Protein AF-A0A0F8XYL8-F1 (afdb_monomer_lite)

St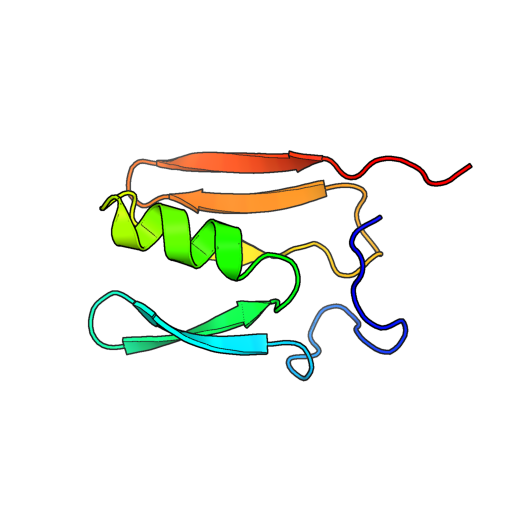ructure (mmCIF, N/CA/C/O backbone):
data_AF-A0A0F8XYL8-F1
#
_entry.id   AF-A0A0F8XYL8-F1
#
loop_
_atom_site.grou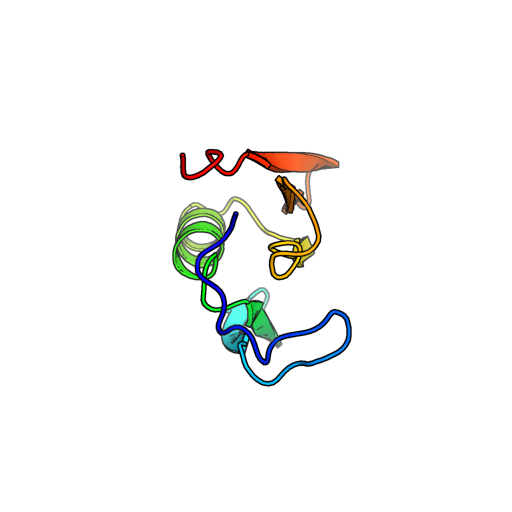p_PDB
_atom_site.id
_atom_site.type_symbol
_atom_site.label_atom_id
_atom_site.label_alt_id
_atom_site.label_comp_id
_atom_site.label_asym_id
_atom_site.label_entity_id
_atom_site.label_seq_id
_atom_site.pdbx_PDB_ins_code
_atom_site.Cartn_x
_atom_site.Cartn_y
_atom_site.Cartn_z
_atom_site.occupancy
_atom_site.B_iso_or_equiv
_atom_site.auth_seq_id
_atom_site.auth_comp_id
_atom_site.auth_asym_id
_atom_site.auth_atom_id
_atom_site.pdbx_PDB_model_num
ATOM 1 N N . MET A 1 1 ? 16.190 -2.607 -4.645 1.00 73.38 1 MET A N 1
ATOM 2 C CA . MET A 1 1 ? 14.927 -2.175 -5.303 1.00 73.38 1 MET A CA 1
ATOM 3 C C . MET A 1 1 ? 13.808 -3.120 -4.863 1.00 73.38 1 MET A C 1
ATOM 5 O O . MET A 1 1 ? 14.127 -4.072 -4.161 1.00 73.38 1 MET A O 1
ATOM 9 N N . CYS A 1 2 ? 12.529 -2.864 -5.173 1.00 79.12 2 CYS A N 1
ATOM 10 C CA . CYS A 1 2 ? 11.515 -3.917 -5.004 1.00 79.12 2 CYS A CA 1
ATOM 11 C C . CYS A 1 2 ? 11.725 -5.021 -6.060 1.00 79.12 2 CYS A C 1
ATOM 13 O O . CYS A 1 2 ? 12.469 -4.817 -7.010 1.00 79.12 2 CYS A O 1
ATOM 15 N N . ASP A 1 3 ? 11.064 -6.168 -5.932 1.00 78.06 3 ASP A N 1
ATOM 16 C CA . ASP A 1 3 ? 11.172 -7.259 -6.917 1.00 78.06 3 ASP A CA 1
ATOM 17 C C . ASP A 1 3 ? 10.006 -7.233 -7.924 1.00 78.06 3 ASP A C 1
ATOM 19 O O . ASP A 1 3 ? 9.491 -8.263 -8.355 1.00 78.06 3 ASP A O 1
ATOM 23 N N . CYS A 1 4 ? 9.533 -6.035 -8.292 1.00 85.00 4 CYS A N 1
ATOM 24 C CA . CYS A 1 4 ? 8.527 -5.897 -9.350 1.00 85.00 4 CYS A CA 1
ATOM 25 C C . CYS A 1 4 ? 9.102 -6.351 -10.698 1.00 85.00 4 CYS A C 1
ATOM 27 O O . CYS A 1 4 ? 10.270 -6.082 -10.992 1.00 85.00 4 CYS A O 1
ATOM 29 N N . SER A 1 5 ? 8.264 -6.946 -11.558 1.00 80.69 5 SER A N 1
ATOM 30 C CA . SER A 1 5 ? 8.642 -7.211 -12.953 1.00 80.69 5 SER A CA 1
ATOM 31 C C . SER A 1 5 ? 9.139 -5.926 -13.632 1.00 80.69 5 SER A C 1
ATOM 33 O O . SER A 1 5 ? 8.618 -4.836 -13.385 1.00 80.69 5 SER A O 1
ATOM 35 N N . LYS A 1 6 ? 10.156 -6.045 -14.495 1.00 71.38 6 LYS A N 1
ATOM 36 C CA . LYS A 1 6 ? 10.800 -4.904 -15.175 1.00 71.38 6 LYS A CA 1
ATOM 37 C C . LYS A 1 6 ? 9.842 -4.119 -16.077 1.00 71.38 6 LYS A C 1
ATOM 39 O O . LYS A 1 6 ? 10.105 -2.958 -16.365 1.00 71.38 6 LYS A O 1
ATOM 44 N N . GLU A 1 7 ? 8.745 -4.743 -16.496 1.00 74.06 7 GLU A N 1
ATOM 45 C CA . GLU A 1 7 ? 7.702 -4.137 -17.335 1.00 74.06 7 GLU A CA 1
ATOM 46 C C . GLU A 1 7 ? 6.713 -3.265 -16.542 1.00 74.06 7 GLU A C 1
ATOM 48 O O . GLU A 1 7 ? 5.812 -2.646 -17.115 1.00 74.06 7 GLU A O 1
ATOM 53 N N . VAL A 1 8 ? 6.840 -3.236 -15.213 1.00 77.44 8 VAL A N 1
ATOM 54 C CA . VAL A 1 8 ? 5.959 -2.462 -14.343 1.00 77.44 8 VAL A CA 1
ATOM 55 C C . VAL A 1 8 ? 6.516 -1.053 -14.210 1.00 77.44 8 VAL A C 1
ATOM 57 O O . VAL A 1 8 ? 7.568 -0.828 -13.612 1.00 77.44 8 VAL A O 1
ATOM 60 N N . GLU A 1 9 ? 5.783 -0.097 -14.766 1.00 80.38 9 GLU A N 1
ATOM 61 C CA . GLU A 1 9 ? 6.070 1.329 -14.652 1.00 80.38 9 GLU A CA 1
ATOM 62 C C . GLU A 1 9 ? 5.034 2.022 -13.767 1.00 80.38 9 GLU A C 1
ATOM 64 O O . GLU A 1 9 ? 3.936 1.511 -13.548 1.00 80.38 9 GLU A O 1
ATOM 69 N N . MET A 1 10 ? 5.362 3.211 -13.258 1.00 77.50 10 MET A N 1
ATOM 70 C CA . MET A 1 10 ? 4.369 4.030 -12.564 1.00 77.50 10 MET A CA 1
ATOM 71 C C . MET A 1 10 ? 3.181 4.331 -13.484 1.00 77.50 10 MET A C 1
ATOM 73 O O . MET A 1 10 ? 3.364 4.739 -14.627 1.00 77.50 10 MET A O 1
ATOM 77 N N . GLY A 1 11 ? 1.965 4.138 -12.968 1.00 78.56 11 GLY A N 1
ATOM 78 C CA 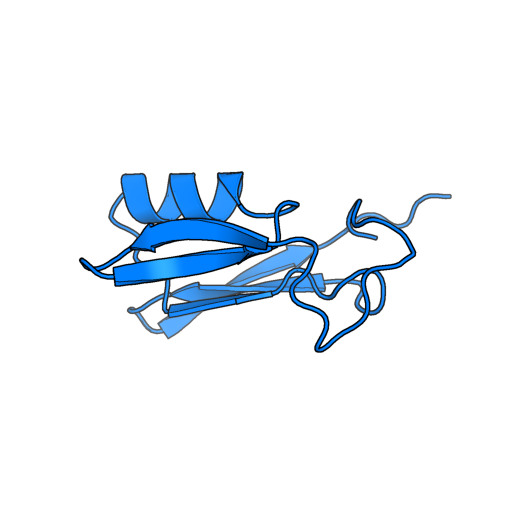. GLY A 1 11 ? 0.727 4.261 -13.744 1.00 78.56 11 GLY A CA 1
ATOM 79 C C . GLY A 1 11 ? 0.308 2.977 -14.470 1.00 78.56 11 GLY A C 1
ATOM 80 O O . GLY A 1 11 ? -0.764 2.947 -15.069 1.00 78.56 11 GLY A O 1
ATOM 81 N N . ASN A 1 12 ? 1.108 1.908 -14.396 1.00 83.06 12 ASN A N 1
ATOM 82 C CA . ASN A 1 12 ? 0.737 0.581 -14.873 1.00 83.06 12 ASN A CA 1
ATOM 83 C C . ASN A 1 12 ? 0.167 -0.264 -13.719 1.00 83.06 12 ASN A C 1
ATOM 85 O O . ASN A 1 12 ? 0.816 -0.457 -12.696 1.00 83.06 12 ASN A O 1
ATOM 89 N N . PHE A 1 13 ? -1.028 -0.821 -13.916 1.00 85.38 13 PHE A N 1
ATOM 90 C CA . PHE A 1 13 ? -1.762 -1.591 -12.904 1.00 85.38 13 PHE A CA 1
ATOM 91 C C . PHE A 1 13 ? -1.651 -3.118 -13.079 1.00 85.38 13 PHE A C 1
ATOM 93 O O . PHE A 1 13 ? -2.301 -3.876 -12.367 1.00 85.38 13 PHE A O 1
ATOM 100 N N . LYS A 1 14 ? -0.826 -3.605 -14.020 1.00 86.69 14 LYS A N 1
ATOM 101 C CA . LYS A 1 14 ? -0.706 -5.044 -14.338 1.00 86.69 14 LYS A CA 1
ATOM 102 C C . LYS A 1 14 ? -0.142 -5.901 -13.201 1.00 86.69 14 LYS A C 1
ATOM 104 O O . LYS A 1 14 ? -0.354 -7.106 -13.207 1.00 86.69 14 LYS A O 1
ATOM 109 N N . ASN A 1 15 ? 0.586 -5.307 -12.255 1.00 89.75 15 ASN A N 1
ATOM 110 C CA . ASN A 1 15 ? 1.217 -6.023 -11.141 1.00 89.75 15 ASN A CA 1
ATOM 111 C C . ASN A 1 15 ? 0.454 -5.847 -9.824 1.00 89.75 15 ASN A C 1
ATOM 113 O O . ASN A 1 15 ? 1.066 -5.751 -8.762 1.00 89.75 15 ASN A O 1
ATOM 117 N N . GLN A 1 16 ? -0.870 -5.742 -9.892 1.00 93.00 16 GLN A N 1
ATOM 118 C CA . GLN A 1 16 ? -1.715 -5.584 -8.718 1.00 93.00 16 GLN A CA 1
ATOM 119 C C . GLN A 1 16 ? -2.597 -6.807 -8.508 1.00 93.00 16 GLN A C 1
ATOM 121 O O . GLN A 1 16 ? -3.017 -7.452 -9.468 1.00 93.00 16 GLN A O 1
ATOM 126 N N . ILE A 1 17 ? -2.902 -7.104 -7.247 1.00 95.50 17 ILE A N 1
ATOM 127 C CA . ILE A 1 17 ? -3.856 -8.144 -6.873 1.00 95.50 17 ILE A CA 1
ATOM 128 C C . ILE A 1 17 ? -5.067 -7.540 -6.160 1.00 95.50 17 ILE A C 1
ATOM 130 O O . ILE A 1 17 ? -4.903 -6.593 -5.383 1.00 95.50 17 ILE A O 1
ATOM 134 N N . PRO A 1 18 ? -6.280 -8.062 -6.410 1.00 97.31 18 PRO A N 1
ATOM 135 C CA . PRO A 1 18 ? -7.474 -7.605 -5.718 1.00 97.31 18 PRO A CA 1
ATOM 136 C C . PRO A 1 18 ? -7.441 -8.056 -4.255 1.00 97.31 18 PRO A C 1
ATOM 138 O O . PRO A 1 18 ? -7.185 -9.222 -3.954 1.00 97.31 18 PRO A O 1
ATOM 141 N N . MET A 1 19 ? -7.758 -7.144 -3.342 1.00 97.12 19 MET A N 1
ATOM 142 C CA . MET A 1 19 ? -7.853 -7.404 -1.911 1.00 97.12 19 MET A CA 1
ATOM 143 C C . MET A 1 19 ? -9.128 -6.769 -1.341 1.00 97.12 19 MET A C 1
ATOM 145 O O . MET A 1 19 ? -9.396 -5.593 -1.600 1.00 97.12 19 MET A O 1
ATOM 149 N N . PRO A 1 20 ? -9.929 -7.506 -0.551 1.00 95.25 20 PRO A N 1
ATOM 150 C CA . PRO A 1 20 ? -11.085 -6.931 0.118 1.00 95.25 20 PRO A CA 1
ATOM 151 C C . PRO A 1 20 ? -10.631 -6.059 1.296 1.00 95.25 20 PRO A C 1
ATOM 153 O O . PRO A 1 20 ? -10.215 -6.564 2.336 1.00 95.25 20 PRO A O 1
ATOM 156 N N . ILE A 1 21 ? -10.747 -4.740 1.157 1.00 93.94 21 ILE A N 1
ATOM 157 C CA . ILE A 1 21 ? -10.406 -3.756 2.191 1.00 93.94 21 ILE A CA 1
ATOM 158 C C . ILE A 1 21 ? -11.606 -2.822 2.368 1.00 93.94 21 ILE A C 1
ATOM 160 O O . ILE A 1 21 ? -12.170 -2.323 1.400 1.00 93.94 21 ILE A O 1
ATOM 164 N N . LYS A 1 22 ? -12.046 -2.585 3.612 1.00 89.62 22 LYS A N 1
ATOM 165 C CA . LYS A 1 22 ? -13.176 -1.676 3.930 1.00 89.62 22 LYS A CA 1
ATOM 166 C C . LYS A 1 22 ? -14.450 -1.927 3.102 1.00 89.62 22 LYS A C 1
ATOM 168 O O . LYS A 1 22 ? -15.130 -0.985 2.697 1.00 89.62 22 LYS A O 1
ATOM 173 N N . ARG A 1 23 ? -14.812 -3.196 2.877 1.00 91.44 23 ARG A N 1
ATOM 174 C CA . ARG A 1 23 ? -16.003 -3.594 2.089 1.00 91.44 23 ARG A CA 1
ATOM 175 C C . ARG A 1 23 ? -15.927 -3.196 0.603 1.00 91.44 23 ARG A C 1
ATOM 177 O O . ARG A 1 23 ? -16.954 -3.181 -0.070 1.00 91.44 23 ARG A O 1
ATOM 184 N N . ARG A 1 24 ? -14.736 -2.876 0.094 1.00 93.12 24 ARG A N 1
ATOM 185 C CA . ARG A 1 24 ? -14.448 -2.626 -1.322 1.00 93.12 24 ARG A CA 1
ATOM 186 C C . ARG A 1 24 ? -13.323 -3.545 -1.783 1.00 93.12 24 ARG A C 1
ATOM 188 O O . ARG A 1 24 ? -12.588 -4.089 -0.962 1.00 93.12 24 ARG A O 1
ATOM 195 N N . VAL A 1 25 ? -13.222 -3.742 -3.093 1.00 95.88 25 VAL A N 1
ATOM 196 C CA . VAL A 1 25 ? -12.056 -4.389 -3.697 1.00 95.88 25 VAL A CA 1
ATOM 197 C C . VAL A 1 25 ? -11.059 -3.292 -4.026 1.00 95.88 25 VAL A C 1
ATOM 199 O O . VAL A 1 25 ? -11.356 -2.422 -4.841 1.00 95.88 25 VAL A O 1
ATOM 202 N N . GLU A 1 26 ? -9.904 -3.344 -3.381 1.00 95.94 26 GLU A N 1
ATOM 203 C CA . GLU A 1 26 ? -8.764 -2.480 -3.666 1.00 95.94 26 GLU A CA 1
ATOM 204 C C . GLU A 1 26 ? -7.701 -3.297 -4.404 1.00 95.94 26 GLU A C 1
ATOM 206 O O . GLU A 1 26 ? -7.573 -4.501 -4.178 1.00 95.94 26 GLU A O 1
ATOM 211 N N . TYR A 1 27 ? -6.939 -2.659 -5.287 1.00 95.44 27 TYR A N 1
ATOM 212 C CA . TYR A 1 27 ? -5.873 -3.319 -6.039 1.00 95.44 27 TYR A CA 1
ATOM 213 C C . TYR A 1 27 ? -4.519 -2.912 -5.473 1.00 95.44 27 TYR A C 1
ATOM 215 O O . TYR A 1 27 ? -4.172 -1.733 -5.444 1.00 95.44 27 TYR A O 1
ATOM 223 N N . ILE A 1 28 ? -3.772 -3.901 -4.988 1.00 96.12 28 ILE A N 1
ATOM 224 C CA . ILE A 1 28 ? -2.529 -3.692 -4.245 1.00 96.12 28 ILE A CA 1
ATOM 225 C C . ILE A 1 28 ? -1.360 -4.234 -5.050 1.00 96.12 28 ILE A C 1
ATOM 227 O O . ILE A 1 28 ? -1.428 -5.360 -5.540 1.00 96.12 28 ILE A O 1
ATOM 231 N N . ASP A 1 29 ? -0.279 -3.460 -5.150 1.00 94.69 29 ASP A N 1
ATOM 232 C CA . ASP A 1 29 ? 0.961 -3.904 -5.788 1.00 94.69 29 ASP A CA 1
ATOM 233 C C . ASP A 1 29 ? 1.426 -5.237 -5.186 1.00 94.69 29 ASP A C 1
ATOM 235 O O . ASP A 1 29 ? 1.701 -5.331 -3.986 1.00 94.69 29 ASP A O 1
ATOM 239 N N . LEU A 1 30 ? 1.552 -6.257 -6.036 1.00 93.62 30 LEU A N 1
ATOM 240 C CA . LEU A 1 30 ? 1.794 -7.647 -5.648 1.00 93.62 30 LEU A CA 1
ATOM 241 C C . LEU A 1 30 ? 2.983 -7.786 -4.688 1.00 93.62 30 LEU A C 1
ATOM 243 O O . LEU A 1 30 ? 2.899 -8.496 -3.693 1.00 93.62 30 LEU A O 1
ATOM 247 N N . CYS A 1 31 ? 4.073 -7.056 -4.939 1.00 92.62 31 CYS A N 1
ATOM 248 C CA . CYS A 1 31 ? 5.308 -7.164 -4.154 1.00 92.62 31 CYS A CA 1
ATOM 249 C C . CYS A 1 31 ? 5.215 -6.637 -2.709 1.00 92.62 31 CYS A C 1
ATOM 251 O O . CYS A 1 31 ? 6.124 -6.880 -1.920 1.00 92.62 31 CYS A O 1
ATOM 253 N N . ILE A 1 32 ? 4.158 -5.900 -2.356 1.00 95.44 32 ILE A N 1
ATOM 254 C CA . ILE A 1 32 ? 3.907 -5.433 -0.981 1.00 95.44 32 ILE A CA 1
ATOM 255 C C . ILE A 1 32 ? 2.553 -5.914 -0.450 1.00 95.44 32 ILE A C 1
ATOM 257 O O . ILE A 1 32 ? 2.140 -5.503 0.637 1.00 95.44 32 ILE A O 1
ATOM 261 N N . ALA A 1 33 ? 1.859 -6.775 -1.198 1.00 96.62 33 ALA A N 1
ATOM 262 C CA . ALA A 1 33 ? 0.504 -7.186 -0.872 1.00 96.62 33 ALA A CA 1
ATOM 263 C C . ALA A 1 33 ? 0.425 -7.927 0.467 1.00 96.62 33 ALA A C 1
ATOM 265 O O . ALA A 1 33 ? -0.474 -7.641 1.251 1.00 96.62 33 ALA A O 1
ATOM 266 N N . ASP A 1 34 ? 1.404 -8.773 0.794 1.00 96.94 34 ASP A N 1
ATOM 267 C CA . ASP A 1 34 ? 1.440 -9.484 2.079 1.00 96.94 34 ASP A CA 1
ATOM 268 C C . ASP A 1 34 ? 1.544 -8.526 3.274 1.00 96.94 34 ASP A C 1
ATOM 270 O O . ASP A 1 34 ? 0.913 -8.736 4.309 1.00 96.94 34 ASP A O 1
ATOM 274 N N . ILE A 1 35 ? 2.286 -7.422 3.120 1.00 97.31 35 ILE A N 1
ATOM 275 C CA . ILE A 1 35 ? 2.416 -6.393 4.160 1.00 97.31 35 ILE A CA 1
ATOM 276 C C . ILE A 1 35 ? 1.074 -5.681 4.347 1.00 97.31 35 ILE A C 1
ATOM 278 O O . ILE A 1 35 ? 0.610 -5.510 5.474 1.00 97.31 35 ILE A O 1
ATOM 282 N N . VAL A 1 36 ? 0.422 -5.289 3.248 1.00 98.00 36 VAL A N 1
ATOM 283 C CA . VAL A 1 36 ? -0.897 -4.640 3.289 1.00 98.00 36 VAL A CA 1
ATOM 284 C C . VAL A 1 36 ? -1.955 -5.576 3.880 1.00 98.00 36 VAL A C 1
ATOM 286 O O . VAL A 1 36 ? -2.761 -5.136 4.704 1.00 98.00 36 VAL A O 1
ATOM 289 N N . ALA A 1 37 ? -1.930 -6.859 3.518 1.00 97.94 37 ALA A N 1
ATOM 290 C CA . ALA A 1 37 ? -2.821 -7.876 4.063 1.00 97.94 37 ALA A CA 1
ATOM 291 C C . ALA A 1 37 ? -2.620 -8.036 5.574 1.00 97.94 37 ALA A C 1
ATOM 293 O O . ALA A 1 37 ? -3.590 -7.970 6.326 1.00 97.94 37 ALA A O 1
ATOM 294 N N . ALA A 1 38 ? -1.370 -8.174 6.029 1.00 98.12 38 ALA A N 1
ATOM 295 C CA . ALA A 1 38 ? -1.041 -8.324 7.445 1.00 98.12 38 ALA A CA 1
ATOM 296 C C . ALA A 1 38 ? -1.488 -7.112 8.277 1.00 98.12 38 ALA A C 1
ATOM 298 O O . ALA A 1 38 ? -2.066 -7.278 9.351 1.00 98.12 38 ALA A O 1
ATOM 299 N N . LEU A 1 39 ? -1.280 -5.893 7.767 1.00 97.88 39 LEU A N 1
ATOM 300 C CA . LEU A 1 39 ? -1.729 -4.666 8.429 1.00 97.88 39 LEU A CA 1
ATOM 301 C C . LEU A 1 39 ? -3.254 -4.633 8.573 1.00 97.88 39 LEU A C 1
ATOM 303 O O . LEU A 1 39 ? -3.761 -4.459 9.682 1.00 97.88 39 LEU A O 1
ATOM 307 N N . ASN A 1 40 ? -3.995 -4.868 7.485 1.00 97.50 40 ASN A N 1
ATOM 308 C CA . ASN A 1 40 ? -5.458 -4.850 7.535 1.00 97.50 40 ASN A CA 1
ATOM 309 C C . ASN A 1 40 ? -6.025 -5.991 8.396 1.00 97.50 40 ASN A C 1
ATOM 311 O O . ASN A 1 40 ? -6.976 -5.759 9.140 1.00 97.50 40 ASN A O 1
ATOM 315 N N . ALA A 1 41 ? -5.422 -7.185 8.371 1.00 96.62 41 ALA A N 1
ATOM 316 C CA . ALA A 1 41 ? -5.79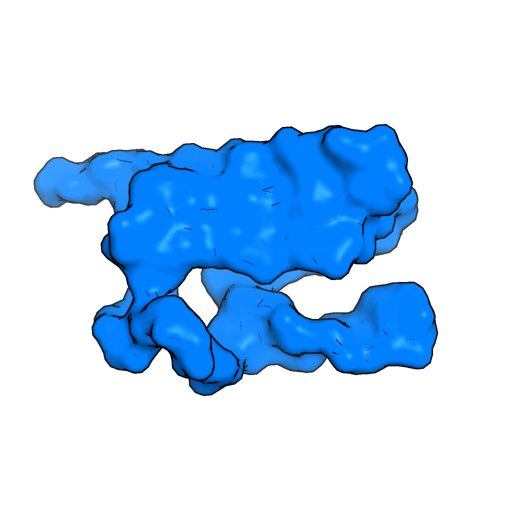5 -8.300 9.246 1.00 96.62 41 ALA A CA 1
ATOM 317 C C . ALA A 1 41 ? -5.579 -7.978 10.737 1.00 96.62 41 ALA A C 1
ATOM 319 O O . ALA A 1 41 ? -6.344 -8.431 11.586 1.00 96.62 41 ALA A O 1
ATOM 320 N N . ALA A 1 42 ? -4.582 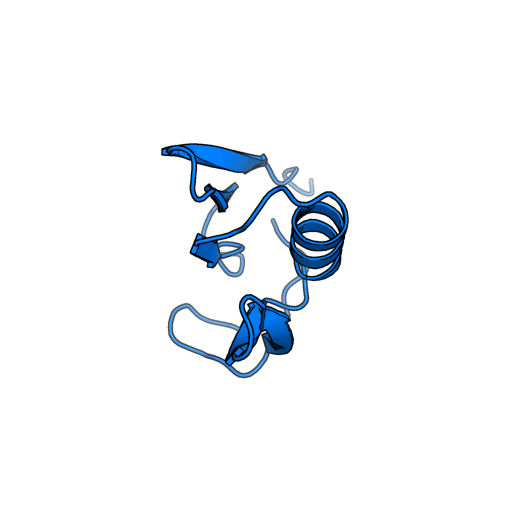-7.148 11.057 1.00 97.38 42 ALA A N 1
ATOM 321 C CA . ALA A 1 42 ? -4.319 -6.648 12.406 1.00 97.38 42 ALA A CA 1
ATOM 322 C C . ALA A 1 42 ? -5.174 -5.422 12.795 1.00 97.38 42 ALA A C 1
ATOM 324 O O . ALA A 1 42 ? -4.905 -4.789 13.815 1.00 97.38 42 ALA A O 1
ATOM 325 N N . ASN A 1 43 ? -6.188 -5.059 11.997 1.00 95.94 43 ASN A N 1
ATOM 326 C CA . ASN A 1 43 ? -6.981 -3.829 12.136 1.00 95.94 43 ASN A CA 1
ATOM 327 C C . ASN A 1 43 ? -6.156 -2.528 12.052 1.00 95.94 43 ASN A C 1
ATOM 329 O O . ASN A 1 43 ? -6.604 -1.469 12.492 1.00 95.94 43 ASN A O 1
ATOM 333 N N . ILE A 1 44 ? -4.966 -2.579 11.447 1.00 97.31 44 ILE A N 1
ATOM 334 C CA . ILE A 1 44 ? -4.161 -1.406 11.103 1.00 97.31 44 ILE A CA 1
ATOM 335 C C . ILE A 1 44 ? -4.514 -1.022 9.670 1.00 97.31 44 ILE A C 1
ATOM 337 O O . ILE A 1 44 ? -3.957 -1.517 8.693 1.00 97.31 44 ILE A O 1
ATOM 341 N N . ILE A 1 45 ? -5.521 -0.168 9.552 1.00 96.44 45 ILE A N 1
ATOM 342 C CA . ILE A 1 45 ? -6.219 0.018 8.291 1.00 96.44 45 ILE A CA 1
ATOM 343 C C . ILE A 1 45 ? -5.420 0.902 7.326 1.00 96.44 45 ILE A C 1
ATOM 345 O O . ILE A 1 45 ? -5.058 2.038 7.644 1.00 96.44 45 ILE A O 1
ATOM 349 N N . THR A 1 46 ? -5.204 0.405 6.108 1.00 97.75 46 THR A N 1
ATOM 350 C CA . THR A 1 46 ? -4.497 1.143 5.055 1.00 97.75 46 THR A CA 1
ATOM 351 C C . THR A 1 46 ? -5.427 2.113 4.312 1.00 97.75 46 THR A C 1
ATOM 353 O O . THR A 1 46 ? -6.641 1.910 4.186 1.00 97.75 46 THR A O 1
ATOM 356 N N . VAL A 1 47 ? -4.859 3.218 3.834 1.00 96.50 47 VAL A N 1
ATOM 357 C CA . VAL A 1 47 ? -5.517 4.246 3.006 1.00 96.50 47 VAL A CA 1
ATOM 358 C C . VAL A 1 47 ? -5.004 4.186 1.576 1.00 96.50 47 VAL A C 1
ATOM 360 O O . VAL A 1 47 ? -5.796 4.256 0.645 1.00 96.50 47 VAL A O 1
ATOM 363 N N . ALA A 1 48 ? -3.692 4.046 1.414 1.00 95.81 48 ALA A N 1
ATOM 364 C CA . ALA A 1 48 ? -3.027 3.938 0.126 1.00 95.81 48 ALA A CA 1
ATOM 365 C C . ALA A 1 48 ? -1.713 3.173 0.295 1.00 95.81 48 ALA A C 1
ATOM 367 O O . ALA A 1 48 ? -1.127 3.163 1.382 1.00 95.81 48 ALA A O 1
ATOM 368 N N . SER A 1 49 ? -1.234 2.560 -0.780 1.00 95.88 49 SER A N 1
ATOM 369 C CA . SER A 1 49 ? 0.055 1.876 -0.811 1.00 95.88 49 SER A CA 1
ATOM 370 C C . SER A 1 49 ? 0.673 1.969 -2.199 1.00 95.88 49 SER A C 1
ATOM 372 O O . SER A 1 49 ? -0.047 1.883 -3.188 1.00 95.88 49 SER A O 1
ATOM 374 N N . CYS A 1 50 ? 1.992 2.119 -2.269 1.00 93.88 50 CYS A N 1
ATOM 375 C CA . CYS A 1 50 ? 2.753 2.050 -3.513 1.00 93.88 50 CYS A CA 1
ATOM 376 C C . CYS A 1 50 ? 4.158 1.528 -3.215 1.00 93.88 50 CYS A C 1
ATOM 378 O O . CYS A 1 50 ? 4.824 2.015 -2.296 1.00 93.88 50 CYS A O 1
ATOM 380 N N . CYS A 1 51 ? 4.628 0.555 -3.992 1.00 92.56 51 CYS A N 1
ATOM 381 C CA . CYS A 1 51 ? 5.979 0.013 -3.835 1.00 92.56 51 CYS A CA 1
ATOM 382 C C . CYS A 1 51 ? 7.065 0.856 -4.533 1.00 92.56 51 CYS A C 1
ATOM 384 O O . CYS A 1 51 ? 8.253 0.623 -4.334 1.00 92.56 51 CYS A O 1
ATOM 386 N N . GLY A 1 52 ? 6.677 1.821 -5.376 1.00 89.94 52 GLY A N 1
ATOM 387 C CA . GLY A 1 52 ? 7.601 2.655 -6.151 1.00 89.94 52 GLY A CA 1
ATOM 388 C C . GLY A 1 52 ? 8.181 1.989 -7.408 1.00 89.94 52 GLY A C 1
ATOM 389 O O . GLY A 1 52 ? 9.062 2.572 -8.040 1.00 89.94 52 GLY A O 1
ATOM 390 N N . HIS A 1 53 ? 7.703 0.790 -7.768 1.00 89.19 53 HIS A N 1
ATOM 391 C CA . HIS A 1 53 ? 7.946 0.067 -9.030 1.00 89.19 53 HIS A CA 1
ATOM 392 C C . HIS A 1 53 ? 9.388 0.120 -9.564 1.00 89.19 53 HIS A C 1
ATOM 394 O O . HIS A 1 53 ? 9.620 0.478 -10.715 1.00 89.19 53 HIS A O 1
ATOM 400 N N . ASN A 1 54 ? 10.382 -0.195 -8.729 1.00 85.25 54 ASN A N 1
ATOM 401 C CA . ASN A 1 54 ? 11.817 -0.155 -9.075 1.00 85.25 54 ASN A CA 1
ATOM 402 C C . ASN A 1 54 ? 12.369 1.231 -9.453 1.00 85.25 54 ASN A C 1
ATOM 404 O O . ASN A 1 54 ? 13.567 1.359 -9.694 1.00 85.25 54 ASN A O 1
ATOM 408 N N . LYS A 1 55 ? 11.531 2.271 -9.496 1.00 84.75 55 LYS A N 1
ATOM 409 C CA . LYS A 1 55 ? 11.930 3.652 -9.793 1.00 84.75 55 LYS A CA 1
ATOM 410 C C . LYS A 1 55 ? 12.313 4.408 -8.524 1.00 84.75 55 LYS A C 1
ATOM 412 O O . LYS A 1 55 ? 13.138 5.314 -8.575 1.00 84.75 55 LYS A O 1
ATOM 417 N N . LEU A 1 56 ? 11.739 4.022 -7.385 1.00 86.00 56 LEU A N 1
ATOM 418 C CA . LEU A 1 56 ? 12.056 4.588 -6.078 1.00 86.00 56 LEU A CA 1
ATOM 419 C C . LEU A 1 56 ? 12.831 3.585 -5.222 1.00 86.00 56 LEU A C 1
ATOM 421 O O . LEU A 1 56 ? 12.593 2.378 -5.258 1.00 86.00 56 LEU A O 1
ATOM 425 N N . LYS A 1 57 ? 13.735 4.103 -4.385 1.00 88.75 57 LYS A N 1
ATOM 426 C CA . LYS A 1 57 ? 14.440 3.305 -3.364 1.00 88.75 57 LYS A CA 1
ATOM 427 C C . LYS A 1 57 ? 13.548 2.960 -2.165 1.00 88.75 57 LYS A C 1
ATOM 429 O O . LYS A 1 57 ? 13.960 2.204 -1.283 1.00 88.75 57 LYS A O 1
ATOM 434 N N . THR A 1 58 ? 12.332 3.501 -2.135 1.00 92.69 58 THR A N 1
ATOM 435 C CA . THR A 1 58 ? 11.373 3.324 -1.050 1.00 92.69 58 THR A CA 1
ATOM 436 C C . THR A 1 58 ? 9.948 3.164 -1.563 1.00 92.69 58 THR A C 1
ATOM 438 O O . THR A 1 58 ? 9.551 3.863 -2.494 1.00 92.69 58 THR A O 1
ATOM 441 N N . GLY A 1 59 ? 9.175 2.311 -0.897 1.00 93.75 59 GLY A N 1
ATOM 442 C CA . GLY A 1 59 ? 7.718 2.250 -0.999 1.00 93.75 59 GLY A CA 1
ATOM 443 C C . GLY A 1 59 ? 7.058 2.872 0.231 1.00 93.75 59 GLY A C 1
ATOM 444 O O . GLY A 1 59 ? 7.707 3.040 1.265 1.00 93.75 59 GLY A O 1
ATOM 445 N N . ASN A 1 60 ? 5.771 3.193 0.139 1.00 96.94 60 ASN A N 1
ATOM 446 C CA . ASN A 1 60 ? 5.002 3.767 1.242 1.00 96.94 60 ASN A CA 1
ATOM 447 C C . ASN A 1 60 ? 3.655 3.061 1.404 1.00 96.94 60 ASN A C 1
ATOM 449 O O . ASN A 1 60 ? 2.995 2.737 0.418 1.00 96.94 60 ASN A O 1
ATOM 453 N N . ILE A 1 61 ? 3.226 2.893 2.655 1.00 98.12 61 ILE A N 1
ATOM 454 C CA . ILE A 1 61 ? 1.870 2.490 3.034 1.00 98.1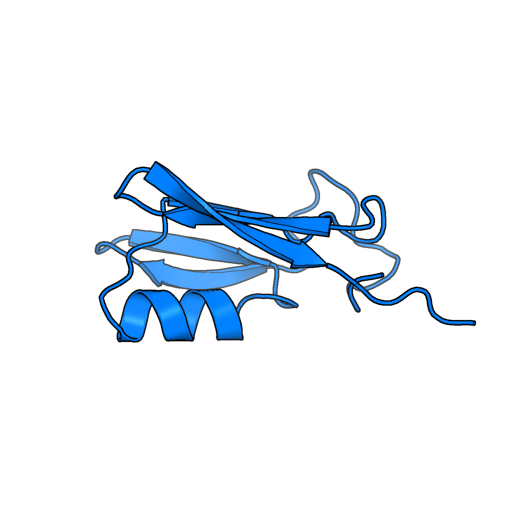2 61 ILE A CA 1
ATOM 455 C C . ILE A 1 61 ? 1.330 3.544 4.003 1.00 98.12 61 ILE A C 1
ATOM 457 O O . ILE A 1 61 ? 1.893 3.761 5.075 1.00 98.12 61 ILE A O 1
ATOM 461 N N . MET A 1 62 ? 0.251 4.217 3.618 1.00 98.31 62 MET A N 1
ATOM 462 C CA . MET A 1 62 ? -0.418 5.242 4.421 1.00 98.31 62 MET A CA 1
ATOM 463 C C . MET A 1 62 ? -1.528 4.601 5.250 1.00 98.31 62 MET A C 1
ATOM 465 O O . MET A 1 62 ? -2.308 3.807 4.720 1.00 98.31 62 MET A O 1
ATOM 469 N N . LEU A 1 63 ? -1.617 4.951 6.530 1.00 98.06 63 LEU A N 1
ATOM 470 C CA . LEU A 1 63 ? -2.580 4.395 7.480 1.00 98.06 63 LEU A CA 1
ATOM 471 C C . LEU A 1 63 ? -3.685 5.406 7.810 1.00 98.06 63 LEU A C 1
ATOM 473 O O . LEU A 1 63 ? -3.492 6.617 7.706 1.00 98.06 63 LEU A O 1
ATOM 477 N N . THR A 1 64 ? -4.860 4.921 8.221 1.00 97.19 64 THR A N 1
ATOM 478 C CA . THR A 1 64 ? -6.018 5.787 8.529 1.00 97.19 64 THR A CA 1
ATOM 479 C C . THR A 1 64 ? -5.804 6.701 9.730 1.00 97.19 64 THR A C 1
ATOM 481 O O . THR A 1 64 ? -6.507 7.695 9.862 1.00 97.19 64 THR A O 1
ATOM 484 N N . ASP A 1 65 ? -4.855 6.369 10.602 1.00 96.31 65 ASP A N 1
ATOM 485 C CA . ASP A 1 65 ? -4.505 7.153 11.789 1.00 96.31 65 ASP A CA 1
ATOM 486 C C . ASP A 1 65 ? -3.420 8.214 11.527 1.00 96.31 65 ASP A C 1
ATOM 488 O O . ASP A 1 65 ? -2.908 8.826 12.461 1.00 96.31 65 ASP A O 1
ATOM 492 N N . GLY A 1 66 ? -3.061 8.435 10.258 1.00 97.06 66 GLY A N 1
ATOM 493 C CA . GLY A 1 66 ? -2.090 9.446 9.840 1.00 97.06 66 GLY A CA 1
ATOM 494 C C . GLY A 1 66 ? -0.635 8.977 9.845 1.00 97.06 66 GLY A C 1
ATOM 495 O O . GLY A 1 66 ? 0.239 9.716 9.390 1.00 97.06 66 GLY A O 1
ATOM 496 N N . ARG A 1 67 ? -0.343 7.753 10.304 1.00 98.19 67 ARG A N 1
ATOM 497 C CA . ARG A 1 67 ? 1.003 7.173 10.199 1.00 98.19 67 ARG A CA 1
ATOM 498 C C . ARG A 1 67 ? 1.318 6.751 8.760 1.00 98.19 67 ARG A C 1
ATOM 500 O O . ARG A 1 67 ? 0.434 6.384 7.985 1.00 98.19 67 ARG A O 1
ATOM 507 N N . VAL A 1 68 ? 2.608 6.740 8.424 1.00 98.00 68 VAL A N 1
ATOM 508 C CA . VAL A 1 68 ? 3.126 6.222 7.150 1.00 98.00 68 VAL A CA 1
ATOM 509 C C . VAL A 1 68 ? 4.220 5.202 7.434 1.00 98.00 68 VAL A C 1
ATOM 511 O O . VAL A 1 68 ? 5.178 5.491 8.148 1.00 98.00 68 VAL A O 1
ATOM 514 N N . ILE A 1 69 ? 4.080 4.008 6.866 1.00 97.62 69 ILE A N 1
ATOM 515 C CA . ILE A 1 69 ? 5.119 2.981 6.875 1.00 97.62 69 ILE A CA 1
ATOM 516 C C . ILE A 1 69 ? 5.939 3.146 5.602 1.00 97.62 69 ILE A C 1
ATOM 518 O O . ILE A 1 69 ? 5.415 2.998 4.498 1.00 97.62 69 ILE A O 1
ATOM 522 N N . THR A 1 70 ? 7.230 3.423 5.758 1.00 97.06 70 THR A N 1
ATOM 523 C CA . THR A 1 70 ? 8.181 3.461 4.645 1.00 97.06 70 THR A CA 1
ATOM 524 C C . THR A 1 70 ? 8.903 2.126 4.531 1.00 97.06 70 THR A C 1
ATOM 526 O O . THR A 1 70 ? 9.586 1.692 5.459 1.00 97.06 70 THR A O 1
ATOM 529 N N . ILE A 1 71 ? 8.801 1.500 3.364 1.00 94.38 71 ILE A N 1
ATOM 530 C CA . ILE A 1 71 ? 9.532 0.286 3.008 1.00 94.38 71 ILE A CA 1
ATOM 531 C C . ILE A 1 71 ? 10.836 0.729 2.354 1.00 94.38 71 ILE A C 1
ATOM 533 O O . ILE A 1 71 ? 10.809 1.327 1.282 1.00 94.38 71 ILE A O 1
ATOM 537 N N . LYS A 1 72 ? 11.979 0.459 2.986 1.00 92.44 72 LYS A N 1
ATOM 538 C CA . LYS A 1 72 ? 13.298 0.720 2.395 1.00 92.44 72 LYS A CA 1
ATOM 539 C C . LYS A 1 72 ? 13.797 -0.539 1.704 1.00 92.44 72 LYS A C 1
ATOM 541 O O . LYS A 1 72 ? 13.905 -1.583 2.342 1.00 92.44 72 LYS A O 1
ATOM 546 N N . TYR A 1 73 ? 14.126 -0.435 0.423 1.00 88.06 73 TYR A N 1
ATOM 547 C CA . TYR A 1 73 ? 14.701 -1.553 -0.313 1.00 88.06 73 TYR A CA 1
ATOM 548 C C . TYR A 1 73 ? 16.220 -1.533 -0.195 1.00 88.06 73 TYR A C 1
ATOM 550 O O . TYR A 1 73 ? 16.838 -0.473 -0.297 1.00 88.06 73 TYR A O 1
ATOM 558 N N . LYS A 1 74 ? 16.826 -2.709 -0.016 1.00 81.50 74 LYS A N 1
ATOM 559 C CA . LYS A 1 74 ? 18.280 -2.841 -0.112 1.00 81.50 74 LYS A CA 1
ATOM 560 C C . LYS A 1 74 ? 18.721 -2.536 -1.544 1.00 81.50 74 LYS A C 1
ATOM 562 O O . LYS A 1 74 ? 18.002 -2.836 -2.506 1.00 81.50 74 LYS A O 1
ATOM 567 N N . GLU A 1 75 ? 19.878 -1.905 -1.676 1.00 69.50 75 GLU A N 1
ATOM 568 C CA . GLU A 1 75 ? 20.594 -1.887 -2.946 1.00 69.50 75 GLU A CA 1
ATOM 569 C C . GLU A 1 75 ? 21.134 -3.302 -3.158 1.00 69.50 75 GLU A C 1
ATOM 571 O O . GLU A 1 75 ? 21.700 -3.897 -2.243 1.00 69.50 75 GLU A O 1
ATOM 576 N N . THR A 1 76 ? 20.827 -3.889 -4.308 1.00 62.66 76 THR A N 1
ATOM 577 C CA . THR A 1 76 ? 21.506 -5.100 -4.762 1.00 62.66 76 THR A CA 1
ATOM 578 C C . THR A 1 76 ? 22.862 -4.650 -5.289 1.00 62.66 76 THR A C 1
ATOM 580 O O . THR A 1 76 ? 22.879 -3.772 -6.155 1.00 62.66 76 THR A O 1
ATOM 583 N N . GLU A 1 77 ? 23.943 -5.177 -4.709 1.00 53.19 77 GLU A N 1
ATOM 584 C CA . GLU A 1 77 ? 25.323 -4.986 -5.191 1.00 53.19 77 GLU A CA 1
ATOM 585 C C . GLU A 1 77 ? 25.486 -5.420 -6.654 1.00 53.19 77 GLU A C 1
ATOM 587 O O . GLU A 1 77 ? 24.801 -6.389 -7.068 1.00 53.19 77 GLU A O 1
#

Sequence (77 aa):
MCDCSKEVEMGNFKNQIPMPIKRRVEYIDLCIADIVAALNAANIITVASCCGHNKLKTGNIMLTDGRVITIKYKETE

Radius of gyration: 12.36 Å; chains: 1; bounding box: 41×19×30 Å

Foldseek 3Di:
DQPADPPDDPVDLPQWDWDCAPNDTDTHRNSCVVVQVVCVVVVQHWDDWDQCRVVDQWIWTATPVGDIDIHGHDDDD

pLDDT: mean 90.49, std 9.17, range [53.19, 98.31]

Secondary structure (DSSP, 8-state):
-----TT--TT--TTEEEEEETTEEEEEEGGGHHHHHHHHHTT--EEEEE--TTTSSEEEEEETTS-EEEEEPPPP-

Organism: NCBI:txid412755